Protein AF-A0A835NZF6-F1 (afdb_monomer_lite)

Foldseek 3Di:
DKDKDWDCQAPDPVCRNDTDIDIDDPDDPDPDDDDDDDDFDAAPVRHGQVLLVQFVQSVVLQVDPDPCVVVVHDDDDPADPVLVVQLSVCSRPVDRVCCLVCLLSNLQVCLVRVNVSSNVVSLVSVLVVDDPVCLVVQLVSCVVSVVVVSNVSSVVVCCVVPVPD

InterPro domains:
  IPR000210 BTB/POZ domain [PF00651] (53-129)
  IPR000210 BTB/POZ domain [PS50097] (53-100)
  IPR000210 BTB/POZ domain [SM00225] (38-130)
  IPR011333 SKP1/BTB/POZ domain superfamily [G3DSA:3.30.710.10] (50-127)
  IPR011333 SKP1/BTB/POZ domain superfamily [SSF54695] (52-128)

Organism: NCBI:txid245042

Secondary structure (DSSP, 8-state):
-EEEEEEBTBSSTTTTTS-EEEEEE----SS----------B-TTSPBPTHHHH-HHHHHHHHS-SHHHHHT-----SS-HHHHHHHHHHHHHS--TTGGGSHHHHHHHHHHTT-HHHHHHHHHHHHHT--TTTHHHHHHHHHHTT-HHHHHHHHHHHHHH-TT-

Sequence (165 aa):
MSCLRVNPKGLDDESKDYLSLYLLLVSCPKSEVRAKFKFSLLNAKREETKAMARSPVFNAMFEHEMEESKKNRVEINDVDPEVFKEMMRFIYTGKAPNLEKMADNLLAAADKYALERLKVMCEEALCSNLSVENVADILILADLHSAEQLKAQAIDFINRQFPYV

pLDDT: mean 75.81, std 18.11, range [46.19, 98.06]

Radius of gyration: 21.24 Å; chains: 1; bounding box: 58×30×63 Å

Structure (mmCIF, N/CA/C/O backbone):
data_AF-A0A835NZF6-F1
#
_entry.id   AF-A0A835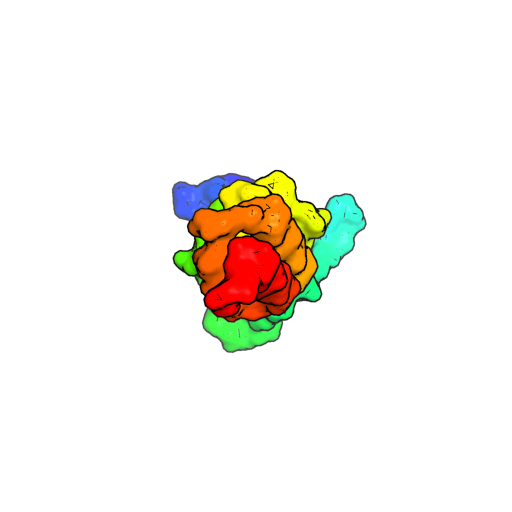NZF6-F1
#
loop_
_atom_site.group_PDB
_atom_site.id
_atom_site.type_symbol
_atom_site.label_atom_id
_atom_site.label_alt_id
_atom_site.label_comp_id
_atom_site.label_asym_id
_atom_site.label_entity_id
_atom_site.label_seq_id
_atom_site.pdbx_PDB_ins_code
_atom_site.Cartn_x
_atom_site.Cartn_y
_atom_site.Cartn_z
_atom_site.occupancy
_atom_site.B_iso_or_equiv
_atom_site.auth_seq_id
_atom_site.auth_comp_id
_atom_site.auth_asym_id
_atom_site.auth_atom_id
_atom_site.pdbx_PDB_model_num
ATOM 1 N N . MET A 1 1 ? 29.877 0.533 -30.895 1.00 46.19 1 MET A N 1
ATOM 2 C CA . MET A 1 1 ? 29.926 0.427 -29.416 1.00 46.19 1 MET A CA 1
ATOM 3 C C . MET A 1 1 ? 28.648 1.032 -28.859 1.00 46.19 1 MET A C 1
ATOM 5 O O . MET A 1 1 ? 28.302 2.132 -29.270 1.00 46.19 1 MET A O 1
ATOM 9 N N . SER A 1 2 ? 27.926 0.320 -27.996 1.00 48.50 2 SER A N 1
ATOM 10 C CA . SER A 1 2 ? 26.755 0.839 -27.274 1.00 48.50 2 SER A CA 1
ATOM 11 C C . SER A 1 2 ? 27.166 1.228 -25.855 1.00 48.50 2 SER A C 1
ATOM 13 O O . SER A 1 2 ? 27.881 0.472 -25.201 1.00 48.50 2 SER A O 1
ATOM 15 N N . CYS A 1 3 ? 26.743 2.404 -25.392 1.00 47.22 3 CYS A N 1
ATOM 16 C CA . CYS A 1 3 ? 27.043 2.911 -24.052 1.00 47.22 3 CYS A CA 1
ATOM 17 C C . CYS A 1 3 ? 25.743 2.970 -23.241 1.00 47.22 3 CYS A C 1
ATOM 19 O O . CYS A 1 3 ? 24.767 3.565 -23.700 1.00 47.22 3 CYS A O 1
ATOM 21 N N . LEU A 1 4 ? 25.734 2.348 -22.057 1.00 47.12 4 LEU A N 1
ATOM 22 C CA . LEU A 1 4 ? 24.673 2.521 -21.065 1.00 47.12 4 LEU A CA 1
ATOM 23 C C . LEU A 1 4 ? 25.051 3.706 -20.173 1.00 47.12 4 LEU A C 1
ATOM 25 O O . LEU A 1 4 ? 26.104 3.686 -19.535 1.00 47.12 4 LEU A O 1
ATOM 29 N N . ARG A 1 5 ? 24.202 4.733 -20.135 1.00 55.16 5 ARG A N 1
ATOM 30 C CA . ARG A 1 5 ? 24.359 5.890 -19.247 1.00 55.16 5 ARG A CA 1
ATOM 31 C C . ARG A 1 5 ? 23.323 5.830 -18.134 1.00 55.16 5 ARG A C 1
ATOM 33 O O . ARG A 1 5 ? 22.145 5.597 -18.397 1.00 55.16 5 ARG A O 1
ATOM 40 N N . VAL A 1 6 ? 23.782 6.064 -16.908 1.00 59.72 6 VAL A N 1
ATOM 41 C CA . VAL A 1 6 ? 22.943 6.185 -15.714 1.00 59.72 6 VAL A CA 1
ATOM 42 C C . VAL A 1 6 ? 22.955 7.644 -15.286 1.00 59.72 6 VAL A C 1
ATOM 44 O O . VAL A 1 6 ? 24.028 8.191 -15.040 1.00 59.72 6 VAL A O 1
ATOM 47 N N . ASN A 1 7 ? 21.777 8.253 -15.182 1.00 64.12 7 ASN A N 1
ATOM 48 C CA . ASN A 1 7 ? 21.604 9.633 -14.745 1.00 64.12 7 ASN A CA 1
ATOM 49 C C . ASN A 1 7 ? 20.763 9.655 -13.458 1.00 64.12 7 ASN A C 1
ATOM 51 O O . ASN A 1 7 ? 19.539 9.531 -13.522 1.00 64.12 7 ASN A O 1
ATOM 55 N N . PRO A 1 8 ? 21.401 9.792 -12.280 1.00 57.66 8 PRO A N 1
ATOM 56 C CA . PRO A 1 8 ? 20.719 9.740 -10.983 1.00 57.66 8 PRO A CA 1
ATOM 57 C C . PRO A 1 8 ? 19.800 10.927 -10.663 1.00 57.66 8 PRO A C 1
ATOM 59 O O . PRO A 1 8 ? 19.186 10.929 -9.603 1.00 57.66 8 PRO A O 1
ATOM 62 N N . LYS A 1 9 ? 19.760 11.949 -11.523 1.00 72.00 9 LYS A N 1
ATOM 63 C CA . LYS A 1 9 ? 19.011 13.201 -11.331 1.00 72.00 9 LYS A CA 1
ATOM 64 C C . LYS A 1 9 ? 18.239 13.586 -12.595 1.00 72.00 9 LYS A C 1
ATOM 66 O O . LYS A 1 9 ? 18.211 14.757 -12.956 1.00 72.00 9 LYS A O 1
ATOM 71 N N . GLY A 1 10 ? 17.751 12.600 -13.340 1.00 60.53 10 GLY A N 1
ATOM 72 C CA . GLY A 1 10 ? 17.214 12.849 -14.672 1.00 60.53 10 GLY A CA 1
ATOM 73 C C . GLY A 1 10 ? 18.251 13.316 -15.683 1.00 60.53 10 GLY A C 1
ATOM 74 O O . GLY A 1 10 ? 19.435 13.480 -15.379 1.00 60.53 10 GLY A O 1
ATOM 75 N N . LEU A 1 11 ? 17.801 13.489 -16.918 1.00 70.06 11 LEU A N 1
ATOM 76 C CA . LEU A 1 11 ? 18.581 14.089 -18.002 1.00 70.06 11 LEU A CA 1
ATOM 77 C C . LEU A 1 11 ? 18.131 15.525 -18.306 1.00 70.06 11 LEU A C 1
ATOM 79 O O . LEU A 1 11 ? 18.927 16.325 -18.791 1.00 70.06 11 LEU A O 1
ATOM 83 N N . ASP A 1 12 ? 16.871 15.827 -18.022 1.00 73.56 12 ASP A N 1
ATOM 84 C CA . ASP A 1 12 ? 16.176 17.059 -18.372 1.00 73.56 12 ASP A CA 1
ATOM 85 C C . ASP A 1 12 ? 15.220 17.472 -17.246 1.00 73.56 12 ASP A C 1
ATOM 87 O O . ASP A 1 12 ? 15.059 16.767 -16.246 1.00 73.56 12 ASP A O 1
ATOM 91 N N . ASP A 1 13 ? 14.595 18.635 -17.405 1.00 71.38 13 ASP A N 1
ATOM 92 C CA . ASP A 1 13 ? 13.703 19.202 -16.395 1.00 71.38 13 ASP A CA 1
ATOM 93 C C . ASP A 1 13 ? 12.455 18.342 -16.137 1.00 71.38 13 ASP A C 1
ATOM 95 O O . ASP A 1 13 ? 11.891 18.412 -15.043 1.00 71.38 13 ASP A O 1
ATOM 99 N N . GLU A 1 14 ? 12.051 17.510 -17.104 1.00 61.00 14 GLU A N 1
ATOM 100 C CA . GLU A 1 14 ? 10.926 16.574 -16.977 1.00 61.00 14 GLU A CA 1
ATOM 101 C C . GLU A 1 14 ? 11.308 15.325 -16.171 1.00 61.00 14 GLU A C 1
ATOM 103 O O . GLU A 1 14 ? 10.504 14.799 -15.402 1.00 61.00 14 GLU A O 1
ATOM 108 N N . SER A 1 15 ? 12.554 14.863 -16.305 1.00 55.22 15 SER A N 1
ATOM 109 C CA . SER A 1 15 ? 13.062 13.654 -15.654 1.00 55.22 15 SER A CA 1
ATOM 110 C C . SER A 1 15 ? 13.899 13.923 -14.401 1.00 55.22 15 SER A C 1
ATOM 112 O O . SER A 1 15 ? 14.383 12.968 -13.792 1.00 55.22 15 SER A O 1
ATOM 114 N 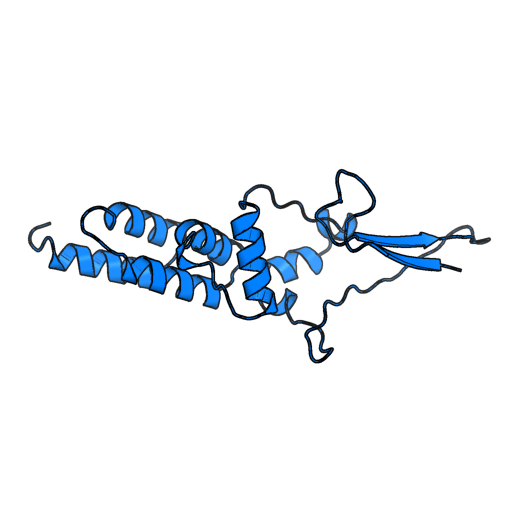N . LYS A 1 16 ? 14.070 15.187 -13.990 1.00 71.38 16 LYS A N 1
ATOM 115 C CA . LYS A 1 16 ? 15.001 15.624 -12.927 1.00 71.38 16 LYS A CA 1
ATOM 116 C C . LYS A 1 16 ? 14.854 14.900 -11.583 1.00 71.38 16 LYS A C 1
ATOM 118 O O . LYS A 1 16 ? 15.833 14.735 -10.855 1.00 71.38 16 LYS A O 1
ATOM 123 N N . ASP A 1 17 ? 13.646 14.429 -11.287 1.00 59.31 17 ASP A N 1
ATOM 124 C CA . ASP A 1 17 ? 13.303 13.723 -10.049 1.00 59.31 17 ASP A CA 1
ATOM 125 C C . ASP A 1 17 ? 13.350 12.187 -10.194 1.00 59.31 17 ASP A C 1
ATOM 127 O O . ASP A 1 17 ? 13.067 11.451 -9.247 1.00 59.31 17 ASP A O 1
ATOM 131 N N . TYR A 1 18 ? 13.752 11.681 -11.365 1.00 52.56 18 TYR A N 1
ATOM 132 C CA . TYR A 1 18 ? 13.778 10.262 -11.709 1.00 52.56 18 TYR A CA 1
ATOM 133 C C . TYR A 1 18 ? 15.207 9.747 -11.931 1.00 52.56 18 TYR A C 1
ATOM 135 O O . TYR A 1 18 ? 16.083 10.422 -12.480 1.00 52.56 18 TYR A O 1
ATOM 143 N N . LEU A 1 19 ? 15.440 8.478 -11.587 1.00 57.00 19 LEU A N 1
ATOM 144 C CA . LEU A 1 19 ? 16.612 7.744 -12.064 1.00 57.00 19 LEU A CA 1
ATOM 145 C C . LEU A 1 19 ? 16.395 7.393 -13.539 1.00 57.00 19 LEU A C 1
ATOM 147 O O . LEU A 1 19 ? 15.538 6.573 -13.857 1.00 57.00 19 LEU A O 1
ATOM 151 N N . SER A 1 20 ? 17.192 7.976 -14.432 1.00 63.88 20 SER A N 1
ATOM 152 C CA . SER A 1 20 ? 17.061 7.734 -15.871 1.00 63.88 20 SER A CA 1
ATOM 153 C C . SER A 1 20 ? 18.175 6.829 -16.405 1.00 63.88 20 SER A C 1
ATOM 155 O O . SER A 1 20 ? 19.356 7.030 -16.104 1.00 63.88 20 SER A O 1
ATOM 157 N N . LEU A 1 21 ? 17.806 5.834 -17.218 1.00 61.50 21 LEU A N 1
ATOM 158 C CA . LEU A 1 21 ? 18.712 4.877 -17.859 1.00 61.50 21 LEU A CA 1
ATOM 159 C C . LEU A 1 21 ? 18.581 4.993 -19.378 1.00 61.50 21 LEU A C 1
ATOM 161 O O . LEU A 1 21 ? 17.493 4.822 -19.917 1.00 61.50 21 LEU A O 1
ATOM 165 N N . TYR A 1 22 ? 19.693 5.236 -20.071 1.00 59.44 22 TYR A N 1
ATOM 166 C CA . TYR A 1 22 ? 19.701 5.398 -21.525 1.00 59.44 22 TYR A CA 1
ATOM 167 C C . TYR A 1 22 ? 20.694 4.448 -22.179 1.00 59.44 22 TYR A C 1
ATOM 169 O O . TYR A 1 22 ? 21.865 4.396 -21.795 1.00 59.44 22 TYR A O 1
ATOM 177 N N . LEU A 1 23 ? 20.241 3.739 -23.213 1.00 58.34 23 LEU A N 1
ATOM 178 C CA . LEU A 1 23 ? 21.101 2.964 -24.098 1.00 58.34 23 LEU A CA 1
ATOM 179 C C . LEU A 1 23 ? 21.308 3.749 -25.394 1.00 58.34 23 LEU A C 1
ATOM 181 O O . LEU A 1 23 ? 20.388 3.883 -26.195 1.00 58.34 23 LEU A O 1
ATOM 185 N N . LEU A 1 24 ? 22.522 4.259 -25.606 1.00 59.12 24 LEU A N 1
ATOM 186 C CA . LEU A 1 24 ? 22.853 5.019 -26.809 1.00 59.12 24 LEU A CA 1
ATOM 187 C C . LEU A 1 24 ? 23.646 4.151 -27.793 1.00 59.12 24 LEU A C 1
ATOM 189 O O . LEU A 1 24 ? 24.705 3.605 -27.454 1.00 59.12 24 LEU A O 1
ATOM 193 N N . LEU A 1 25 ? 23.159 4.054 -29.032 1.00 63.34 25 LEU A N 1
ATOM 194 C CA . LEU A 1 25 ? 23.874 3.416 -30.135 1.00 63.34 25 LEU A CA 1
ATOM 195 C C . LEU A 1 25 ? 24.781 4.449 -30.820 1.00 63.34 25 LEU A C 1
ATOM 197 O O . LEU A 1 25 ? 24.314 5.265 -31.603 1.00 63.34 25 LEU A O 1
ATOM 201 N N . VAL A 1 26 ? 26.083 4.419 -30.521 1.00 64.06 26 VAL A N 1
ATOM 202 C CA . VAL A 1 26 ? 27.033 5.452 -30.989 1.00 64.06 26 VAL A CA 1
ATOM 203 C C . VAL A 1 26 ? 27.390 5.297 -32.473 1.00 64.06 26 VAL A C 1
ATOM 205 O O . VAL A 1 26 ? 27.666 6.274 -33.157 1.00 64.06 26 VAL A O 1
ATOM 208 N N . SER A 1 27 ? 27.412 4.065 -32.982 1.00 63.22 27 SER A N 1
ATOM 209 C CA . SER A 1 27 ? 27.648 3.764 -34.399 1.00 63.22 27 SER A CA 1
ATOM 210 C C . SER A 1 27 ? 27.289 2.305 -34.676 1.00 63.22 27 SER A C 1
ATOM 212 O O . SER A 1 27 ? 27.657 1.419 -33.888 1.00 63.22 27 SER A O 1
ATOM 214 N N . CYS A 1 28 ? 26.587 2.049 -35.783 1.00 63.56 28 CYS A N 1
ATOM 215 C CA . CYS A 1 28 ? 26.384 0.706 -36.310 1.00 63.56 28 CYS A CA 1
ATOM 216 C C . CYS A 1 28 ? 26.339 0.716 -37.847 1.00 63.56 28 CYS A C 1
ATOM 218 O O . CYS A 1 28 ? 25.491 1.398 -38.411 1.00 63.56 28 CYS A O 1
ATOM 220 N N . PRO A 1 29 ? 27.204 -0.050 -38.535 1.00 69.19 29 PRO A N 1
ATOM 221 C CA . PRO A 1 29 ? 27.192 -0.149 -39.996 1.00 69.19 29 PRO A CA 1
ATOM 222 C C . PRO A 1 29 ? 26.131 -1.126 -40.539 1.00 69.19 29 PRO A C 1
ATOM 224 O O . PRO A 1 29 ? 26.071 -1.350 -41.744 1.00 69.19 29 PRO A O 1
ATOM 227 N N . LYS A 1 30 ? 25.331 -1.762 -39.672 1.00 74.19 30 LYS A N 1
ATOM 228 C CA . LYS A 1 30 ? 24.302 -2.738 -40.066 1.00 74.19 30 LYS A CA 1
ATOM 229 C C . LYS A 1 30 ? 22.954 -2.050 -40.279 1.00 74.19 30 LYS A C 1
ATOM 231 O O . LYS A 1 30 ? 22.622 -1.121 -39.550 1.00 74.19 30 LYS A O 1
ATOM 236 N N . SER A 1 31 ? 22.168 -2.560 -41.229 1.00 69.75 31 SER A N 1
ATOM 237 C CA . SER A 1 31 ? 20.822 -2.062 -41.554 1.00 69.75 31 SER A CA 1
ATOM 238 C C . SER A 1 31 ? 19.795 -2.290 -40.443 1.00 69.75 31 SER A C 1
ATOM 240 O O . SER A 1 31 ? 18.804 -1.573 -40.375 1.00 69.75 31 SER A O 1
ATOM 242 N N . GLU A 1 32 ? 20.024 -3.272 -39.568 1.00 57.56 32 GLU A N 1
ATOM 243 C CA . GLU A 1 32 ? 19.132 -3.596 -38.457 1.00 57.56 32 GLU A CA 1
ATOM 244 C C . GLU A 1 32 ? 19.946 -3.971 -37.210 1.00 57.56 32 GLU A C 1
ATOM 246 O O . GLU A 1 32 ? 20.907 -4.747 -37.276 1.00 57.56 32 GLU A O 1
ATOM 251 N N . VAL A 1 33 ? 19.552 -3.419 -36.058 1.00 62.75 33 VAL A N 1
ATOM 252 C CA . VAL A 1 33 ? 20.168 -3.684 -34.753 1.00 62.75 33 VAL A CA 1
ATOM 253 C C . VAL A 1 33 ? 19.077 -4.064 -33.765 1.00 62.75 33 VAL A C 1
ATOM 255 O O . VAL A 1 33 ? 18.241 -3.241 -33.408 1.00 62.75 33 VAL A O 1
ATOM 258 N N . ARG A 1 34 ? 19.112 -5.310 -33.285 1.00 60.47 34 ARG A N 1
ATOM 259 C CA . ARG A 1 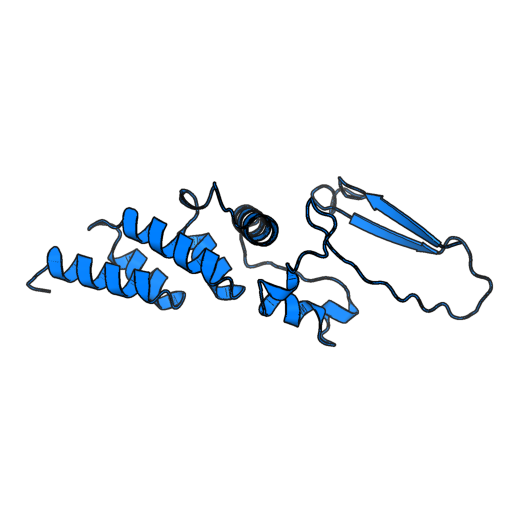34 ? 18.249 -5.775 -32.195 1.00 60.47 34 ARG A CA 1
ATOM 260 C C . ARG A 1 34 ? 19.004 -5.693 -30.878 1.00 60.47 34 ARG A C 1
ATOM 262 O O . ARG A 1 34 ? 20.072 -6.286 -30.736 1.00 60.47 34 ARG A O 1
ATOM 269 N N . ALA A 1 35 ? 18.440 -4.969 -29.920 1.00 51.88 35 ALA A N 1
ATOM 270 C CA . ALA A 1 35 ? 18.926 -4.926 -28.551 1.00 51.88 35 ALA A CA 1
ATOM 271 C C . ALA A 1 35 ? 17.998 -5.760 -27.664 1.00 51.88 35 ALA A C 1
ATOM 273 O O . ALA A 1 35 ? 16.782 -5.597 -27.710 1.00 51.88 35 ALA A O 1
ATOM 274 N N . LYS A 1 36 ? 18.578 -6.646 -26.852 1.00 46.81 36 LYS A N 1
ATOM 275 C CA . LYS A 1 36 ? 17.874 -7.339 -25.772 1.00 46.81 36 LYS A CA 1
ATOM 276 C C . LYS A 1 36 ? 18.469 -6.854 -24.458 1.00 46.81 36 LYS A C 1
ATOM 278 O O . LYS A 1 36 ? 19.668 -7.011 -24.241 1.00 46.81 36 LYS A O 1
ATOM 283 N N . PHE A 1 37 ? 17.650 -6.253 -23.608 1.00 52.16 37 PHE A N 1
ATOM 284 C CA . PHE A 1 37 ? 18.047 -5.765 -22.291 1.00 52.16 37 PHE A CA 1
ATOM 285 C C . PHE A 1 37 ? 17.192 -6.429 -21.213 1.00 52.16 37 PHE A C 1
ATOM 287 O O . PHE A 1 37 ? 16.046 -6.800 -21.454 1.00 52.16 37 PHE A O 1
ATOM 294 N N . LYS A 1 38 ? 17.780 -6.605 -20.029 1.00 48.56 38 LYS A N 1
ATOM 295 C CA . LYS A 1 38 ? 17.088 -7.023 -18.809 1.00 48.56 38 LYS A CA 1
ATOM 296 C C . LYS A 1 38 ? 17.406 -5.977 -17.750 1.00 48.56 38 LYS A C 1
ATOM 298 O O . LYS A 1 38 ? 18.579 -5.761 -17.448 1.00 48.56 38 LYS A O 1
ATOM 303 N N . PHE A 1 39 ? 16.381 -5.321 -17.224 1.00 55.06 39 PHE A N 1
ATOM 304 C CA . PHE A 1 39 ? 16.528 -4.455 -16.064 1.00 55.06 39 PHE A CA 1
ATOM 305 C C . PHE A 1 39 ? 16.305 -5.295 -14.813 1.00 55.06 39 PHE A C 1
ATOM 307 O O . PHE A 1 39 ? 15.257 -5.914 -14.651 1.00 55.06 39 PHE A O 1
ATOM 314 N N . SER A 1 40 ? 17.309 -5.318 -13.945 1.00 50.00 40 SER A N 1
ATOM 315 C CA . SER A 1 40 ? 17.229 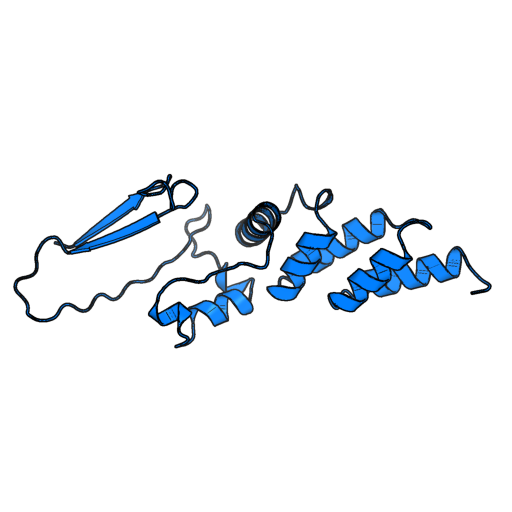-5.974 -12.648 1.00 50.00 40 SER A CA 1
ATOM 316 C C . SER A 1 40 ? 17.581 -4.953 -11.582 1.00 50.00 40 SER A C 1
ATOM 318 O O . SER A 1 40 ? 18.667 -4.373 -11.591 1.00 50.00 40 SER A O 1
ATOM 320 N N . LEU A 1 41 ? 16.655 -4.724 -10.663 1.00 53.53 41 LEU A N 1
ATOM 321 C CA . LEU A 1 41 ? 16.918 -3.960 -9.453 1.00 53.53 41 LEU A CA 1
ATOM 322 C C . LEU A 1 41 ? 17.557 -4.918 -8.443 1.00 53.53 41 LEU A C 1
ATOM 324 O O . LEU A 1 41 ? 17.162 -6.078 -8.380 1.00 53.53 41 LEU A O 1
ATOM 328 N N . LEU A 1 42 ? 18.579 -4.483 -7.706 1.00 52.34 42 LEU A N 1
ATOM 329 C CA . LEU A 1 42 ? 19.305 -5.329 -6.752 1.00 52.34 42 LEU A CA 1
ATOM 330 C C . LEU A 1 42 ? 19.142 -4.796 -5.326 1.00 52.34 42 LEU A C 1
ATOM 332 O O . LEU A 1 42 ? 19.063 -3.586 -5.113 1.00 52.34 42 LEU A O 1
ATOM 336 N N . ASN A 1 43 ? 19.127 -5.687 -4.334 1.00 48.56 43 ASN A N 1
ATOM 337 C CA . ASN A 1 43 ? 19.157 -5.293 -2.926 1.00 48.56 43 ASN A CA 1
ATOM 338 C C . ASN A 1 43 ? 20.598 -4.962 -2.477 1.00 48.56 43 ASN A C 1
ATOM 340 O O . ASN A 1 43 ? 21.563 -5.124 -3.225 1.00 48.56 43 ASN A O 1
ATOM 344 N N . ALA A 1 44 ? 20.767 -4.550 -1.215 1.00 56.69 44 ALA A N 1
ATOM 345 C CA . ALA A 1 44 ? 22.087 -4.266 -0.635 1.00 56.69 44 ALA A CA 1
ATOM 346 C C . ALA A 1 44 ? 23.051 -5.475 -0.645 1.00 56.69 44 ALA A C 1
ATOM 348 O O . ALA A 1 44 ? 24.262 -5.298 -0.540 1.00 56.69 44 ALA A O 1
ATOM 349 N N . LYS A 1 45 ? 22.526 -6.697 -0.799 1.00 64.81 45 LYS A N 1
ATOM 350 C CA . LYS A 1 45 ? 23.285 -7.948 -0.927 1.00 64.81 45 LYS A CA 1
ATOM 351 C C . LYS A 1 45 ? 23.559 -8.342 -2.389 1.00 64.81 45 LYS A C 1
ATOM 353 O O . LYS A 1 45 ? 24.107 -9.412 -2.622 1.00 64.81 45 LYS A O 1
ATOM 358 N N . ARG A 1 46 ? 23.236 -7.475 -3.361 1.00 55.09 46 ARG A N 1
ATOM 359 C CA . ARG A 1 46 ? 23.364 -7.695 -4.818 1.00 55.09 46 ARG A CA 1
ATOM 360 C C . ARG A 1 46 ? 22.500 -8.829 -5.380 1.00 55.09 46 ARG A C 1
ATOM 362 O O . ARG A 1 46 ? 22.779 -9.340 -6.459 1.00 55.09 46 ARG A O 1
ATOM 369 N N . GLU A 1 47 ? 21.439 -9.196 -4.680 1.00 58.00 47 GLU A N 1
ATOM 370 C CA . GLU A 1 47 ? 20.451 -10.157 -5.169 1.00 58.00 47 GLU A CA 1
ATOM 371 C C . GLU A 1 47 ? 19.384 -9.400 -5.960 1.00 58.00 47 GLU A C 1
ATOM 373 O O . GLU A 1 47 ? 18.992 -8.308 -5.535 1.00 58.00 47 GLU A O 1
ATOM 378 N N . GLU A 1 48 ? 18.904 -9.958 -7.082 1.00 56.91 48 GLU A N 1
ATOM 379 C CA . GLU A 1 48 ? 17.759 -9.384 -7.802 1.00 56.91 48 GLU A CA 1
ATOM 380 C C . GLU A 1 48 ? 16.611 -9.198 -6.810 1.00 56.91 48 GLU A C 1
ATOM 382 O O . GLU A 1 48 ? 16.135 -10.155 -6.188 1.00 56.91 48 GLU A O 1
ATOM 387 N N . THR A 1 49 ? 16.189 -7.949 -6.600 1.00 49.81 49 THR A N 1
ATOM 388 C CA . THR A 1 49 ? 15.009 -7.695 -5.804 1.00 49.81 49 THR A CA 1
ATOM 389 C C . THR A 1 49 ? 13.858 -8.345 -6.537 1.00 49.81 49 THR A C 1
ATOM 391 O O . THR A 1 49 ? 13.468 -7.961 -7.637 1.00 49.81 49 THR A O 1
ATOM 394 N N . LYS A 1 50 ? 13.237 -9.290 -5.846 1.00 51.41 50 LYS A N 1
ATOM 395 C CA . LYS A 1 50 ? 11.867 -9.746 -6.064 1.00 51.41 50 LYS A CA 1
ATOM 396 C C . LYS A 1 50 ? 10.842 -8.591 -5.948 1.00 51.41 50 LYS A C 1
ATOM 398 O O . LYS A 1 50 ? 9.731 -8.825 -5.503 1.00 51.41 50 LYS A O 1
ATOM 403 N N . ALA A 1 51 ? 11.181 -7.346 -6.296 1.00 46.84 51 ALA A N 1
ATOM 404 C CA . ALA A 1 51 ? 10.247 -6.225 -6.347 1.00 46.84 51 ALA A CA 1
ATOM 405 C C . ALA A 1 51 ? 9.061 -6.567 -7.266 1.00 46.84 51 ALA A C 1
ATOM 407 O O . ALA A 1 51 ? 7.923 -6.338 -6.878 1.00 46.84 51 ALA A O 1
ATOM 408 N N . MET A 1 52 ? 9.323 -7.261 -8.384 1.00 51.75 52 MET A N 1
ATOM 409 C CA . MET A 1 52 ? 8.277 -7.851 -9.228 1.00 51.75 52 MET A CA 1
ATOM 410 C C . MET A 1 52 ? 7.521 -8.997 -8.528 1.00 51.75 52 MET A C 1
ATOM 412 O O . MET A 1 52 ? 6.305 -9.035 -8.567 1.00 51.75 52 MET A O 1
ATOM 416 N N . ALA A 1 53 ? 8.174 -9.877 -7.762 1.00 54.25 53 ALA A N 1
ATOM 417 C CA . ALA A 1 53 ? 7.460 -10.955 -7.056 1.00 54.25 53 ALA A CA 1
ATOM 418 C C . ALA A 1 53 ? 6.689 -10.513 -5.796 1.00 54.25 53 ALA A C 1
ATOM 420 O O . ALA A 1 53 ? 5.971 -11.323 -5.214 1.00 54.25 53 ALA A O 1
ATOM 421 N N . ARG A 1 54 ? 6.885 -9.280 -5.316 1.00 59.38 54 ARG A N 1
ATOM 422 C CA . ARG A 1 54 ? 6.179 -8.736 -4.144 1.00 59.38 54 ARG A CA 1
ATOM 423 C C . ARG A 1 54 ? 4.859 -8.064 -4.509 1.00 59.38 54 ARG A C 1
ATOM 425 O O . ARG A 1 54 ? 4.025 -7.933 -3.625 1.00 59.38 54 ARG A O 1
ATOM 432 N N . SER A 1 55 ? 4.679 -7.671 -5.770 1.00 67.00 55 SER A N 1
ATOM 433 C CA . SER A 1 55 ? 3.418 -7.158 -6.303 1.00 67.00 55 SER A CA 1
ATOM 434 C C . SER A 1 55 ? 3.082 -7.900 -7.597 1.00 67.00 55 SER A C 1
ATOM 436 O O . SER A 1 55 ? 3.714 -7.649 -8.627 1.00 67.00 55 SER A O 1
ATOM 438 N N . PRO A 1 56 ? 2.077 -8.791 -7.573 1.00 71.81 56 PRO A N 1
ATOM 439 C CA . PRO A 1 56 ? 1.575 -9.457 -8.772 1.00 71.81 56 PRO A CA 1
ATOM 440 C C . PRO A 1 56 ? 1.203 -8.477 -9.892 1.00 71.81 56 PRO A C 1
ATOM 442 O O . PRO A 1 56 ? 1.413 -8.778 -11.063 1.00 71.81 56 PRO A O 1
ATOM 445 N N . VAL A 1 57 ? 0.711 -7.286 -9.532 1.00 73.12 57 VAL A N 1
ATOM 446 C CA . VAL A 1 57 ? 0.331 -6.226 -10.474 1.00 73.12 57 VAL A CA 1
ATOM 447 C C . VAL A 1 57 ? 1.552 -5.657 -11.188 1.00 73.12 57 VAL A C 1
ATOM 449 O O . VAL A 1 57 ? 1.565 -5.610 -12.416 1.00 73.12 57 VAL A O 1
ATOM 452 N N . PHE A 1 58 ? 2.615 -5.304 -10.455 1.00 67.69 58 PHE A N 1
ATOM 453 C CA . PHE A 1 58 ? 3.861 -4.878 -11.096 1.00 67.69 58 PHE A CA 1
ATOM 454 C C . PHE A 1 58 ? 4.472 -5.992 -11.944 1.00 67.69 58 PHE A C 1
ATOM 456 O O . PHE A 1 58 ? 4.960 -5.715 -13.034 1.00 67.69 58 PHE A O 1
ATOM 463 N N . ASN A 1 59 ? 4.419 -7.247 -11.493 1.00 67.38 59 ASN A N 1
ATOM 464 C CA . ASN A 1 59 ? 4.893 -8.368 -12.302 1.00 67.38 59 ASN A CA 1
ATOM 465 C C . ASN A 1 59 ? 4.139 -8.452 -13.640 1.00 67.38 59 ASN A C 1
ATOM 467 O O . ASN A 1 59 ? 4.757 -8.485 -14.700 1.00 67.38 59 ASN A O 1
ATOM 471 N N . ALA A 1 60 ? 2.805 -8.400 -13.595 1.00 67.19 60 ALA A N 1
ATOM 472 C CA . ALA A 1 60 ? 1.955 -8.469 -14.779 1.00 67.19 60 ALA A CA 1
ATOM 473 C C . ALA A 1 60 ? 2.149 -7.275 -15.731 1.00 67.19 60 ALA A C 1
ATOM 475 O O . ALA A 1 60 ? 2.159 -7.475 -16.946 1.00 67.19 60 ALA A O 1
ATOM 476 N N . MET A 1 61 ? 2.361 -6.063 -15.198 1.00 64.06 61 MET A N 1
ATOM 477 C CA . MET A 1 61 ? 2.652 -4.860 -15.995 1.00 64.06 61 MET A CA 1
ATOM 478 C C . MET A 1 61 ? 3.917 -5.009 -16.855 1.00 64.06 61 MET A C 1
ATOM 480 O O . MET A 1 61 ? 4.004 -4.402 -17.921 1.00 64.06 61 MET A O 1
ATOM 484 N N . PHE A 1 62 ? 4.891 -5.813 -16.414 1.00 57.41 62 PHE A N 1
ATOM 485 C CA . PHE A 1 62 ? 6.179 -5.969 -17.097 1.00 57.41 62 PHE A CA 1
ATOM 486 C C . PHE A 1 62 ? 6.376 -7.327 -17.799 1.00 57.41 62 PHE A C 1
ATOM 488 O O . PHE A 1 62 ? 7.243 -7.417 -18.668 1.00 57.41 62 PHE A O 1
ATOM 495 N N . GLU A 1 63 ? 5.600 -8.372 -17.477 1.00 56.28 63 GLU A N 1
ATOM 496 C CA . GLU A 1 63 ? 5.739 -9.715 -18.079 1.00 56.28 63 GLU A CA 1
ATOM 497 C C . GLU A 1 63 ? 4.898 -9.958 -19.348 1.00 56.28 63 GLU A C 1
ATOM 499 O O . GLU A 1 63 ? 5.195 -10.895 -20.090 1.00 56.28 63 GLU A O 1
ATOM 504 N N . HIS A 1 64 ? 3.888 -9.134 -19.654 1.00 52.66 64 HIS A N 1
ATOM 505 C CA . HIS A 1 64 ? 2.976 -9.375 -20.785 1.00 52.66 64 HIS A CA 1
ATOM 506 C C . HIS A 1 64 ? 3.090 -8.344 -21.916 1.00 52.66 64 HIS A C 1
ATOM 508 O O . HIS A 1 64 ? 3.425 -7.190 -21.679 1.00 52.66 64 HI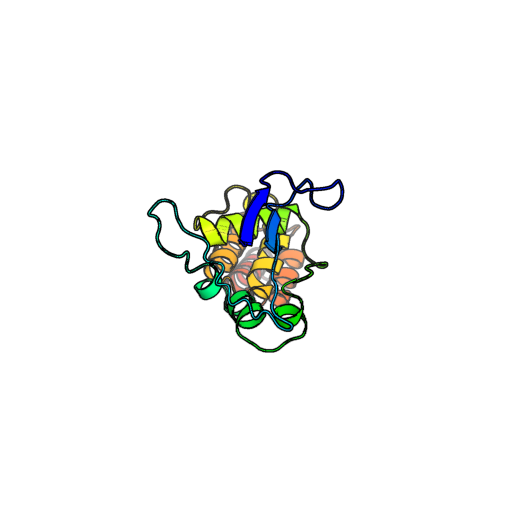S A O 1
ATOM 514 N N . GLU A 1 65 ? 2.771 -8.741 -23.157 1.00 48.72 65 GLU A N 1
ATOM 515 C CA . GLU A 1 65 ? 2.802 -7.931 -24.397 1.00 48.72 65 GLU A CA 1
ATOM 516 C C . GLU A 1 65 ? 1.750 -6.790 -24.456 1.00 48.72 65 GLU A C 1
ATOM 518 O O . GLU A 1 65 ? 1.142 -6.538 -25.501 1.00 48.72 65 GLU A O 1
ATOM 523 N N . MET A 1 66 ? 1.513 -6.093 -23.345 1.00 53.94 66 MET A N 1
ATOM 524 C CA . MET A 1 66 ? 0.678 -4.892 -23.282 1.00 53.94 66 MET A CA 1
ATOM 525 C C . MET A 1 66 ? 1.412 -3.668 -23.864 1.00 53.94 66 MET A C 1
ATOM 527 O O . MET A 1 66 ? 2.626 -3.688 -24.081 1.00 53.94 66 MET A O 1
ATOM 531 N N . GLU A 1 67 ? 0.684 -2.593 -24.175 1.00 51.62 67 GLU A N 1
ATOM 532 C CA . GLU A 1 67 ? 1.269 -1.360 -24.732 1.00 51.62 67 GLU A CA 1
ATOM 533 C C . GLU A 1 67 ? 2.391 -0.801 -23.838 1.00 51.62 67 GLU A C 1
ATOM 535 O O . GLU A 1 67 ? 3.400 -0.325 -24.362 1.00 51.62 67 GLU A O 1
ATOM 540 N N . GLU A 1 68 ? 2.273 -0.915 -22.509 1.00 48.66 68 GLU A N 1
ATOM 541 C CA . GLU A 1 68 ? 3.289 -0.462 -21.553 1.00 48.66 68 GLU A CA 1
ATOM 542 C C . GLU A 1 68 ? 4.612 -1.228 -21.672 1.00 48.66 68 GLU A C 1
ATOM 544 O O . GLU A 1 68 ? 5.681 -0.617 -21.588 1.00 48.66 68 GLU A O 1
ATOM 549 N N . SER A 1 69 ? 4.575 -2.542 -21.922 1.00 52.91 69 SER A N 1
ATOM 550 C CA . SER A 1 69 ? 5.791 -3.352 -22.078 1.00 52.91 69 SER A CA 1
ATOM 551 C C . SER A 1 69 ? 6.473 -3.093 -23.421 1.00 52.91 69 SER A C 1
ATOM 553 O O . SER A 1 69 ? 7.702 -3.056 -23.503 1.00 52.91 69 SER A O 1
ATOM 555 N N . LYS A 1 70 ? 5.690 -2.798 -24.468 1.00 49.09 70 LYS A N 1
ATOM 556 C CA . LYS A 1 70 ? 6.206 -2.368 -25.779 1.00 49.09 70 LYS A CA 1
ATOM 557 C C . LYS A 1 70 ? 6.820 -0.968 -25.717 1.00 49.09 70 LYS A C 1
ATOM 559 O O . LYS A 1 70 ? 7.848 -0.723 -26.349 1.00 49.09 70 LYS A O 1
ATOM 564 N N . LYS A 1 71 ? 6.221 -0.061 -24.938 1.00 51.25 71 LYS A N 1
ATOM 565 C CA . LYS A 1 71 ? 6.708 1.314 -24.727 1.00 51.25 71 LYS A CA 1
ATOM 566 C C . LYS A 1 71 ? 7.771 1.428 -23.628 1.00 51.25 71 LYS A C 1
ATOM 568 O O . LYS A 1 71 ? 8.389 2.482 -23.518 1.00 51.25 71 LYS A O 1
ATOM 573 N N . ASN A 1 72 ? 8.011 0.368 -22.848 1.00 51.25 72 ASN A N 1
ATOM 574 C CA . ASN A 1 72 ? 8.859 0.371 -21.646 1.00 51.25 72 ASN A CA 1
ATOM 575 C C . ASN A 1 72 ? 8.539 1.533 -20.684 1.00 51.25 72 ASN A C 1
ATOM 577 O O . ASN A 1 72 ? 9.440 2.127 -20.089 1.00 51.25 72 ASN A O 1
ATOM 581 N N . ARG A 1 73 ? 7.257 1.889 -20.552 1.00 51.91 73 ARG A N 1
ATOM 582 C CA . ARG A 1 73 ? 6.793 3.015 -19.733 1.00 51.91 73 ARG A CA 1
ATOM 583 C C . ARG A 1 73 ? 5.433 2.679 -19.136 1.00 51.91 73 ARG A C 1
ATOM 585 O O . ARG A 1 73 ? 4.519 2.331 -19.875 1.00 51.91 73 ARG A O 1
ATOM 592 N N . VAL A 1 74 ? 5.318 2.824 -17.819 1.00 59.91 74 VAL A N 1
ATOM 593 C CA . VAL A 1 74 ? 4.061 2.710 -17.071 1.00 59.91 74 VAL A CA 1
ATOM 594 C C . VAL A 1 74 ? 3.742 4.093 -16.517 1.00 59.91 74 VAL A C 1
ATOM 596 O O . VAL A 1 74 ? 4.567 4.677 -15.814 1.00 59.91 74 VAL A O 1
ATOM 599 N N . GLU A 1 75 ? 2.576 4.631 -16.863 1.00 62.41 75 GLU A N 1
ATOM 600 C CA . GLU A 1 75 ? 2.059 5.863 -16.266 1.00 62.41 75 GLU A CA 1
ATOM 601 C C . GLU A 1 75 ? 1.178 5.515 -15.065 1.00 62.41 75 GLU A C 1
ATOM 603 O O . GLU A 1 75 ? 0.282 4.679 -15.164 1.00 62.41 75 GLU A O 1
ATOM 608 N N . ILE A 1 76 ? 1.431 6.161 -13.929 1.00 67.31 76 ILE A N 1
ATOM 609 C CA . ILE A 1 76 ? 0.637 6.014 -12.709 1.00 67.31 76 ILE A CA 1
ATOM 610 C C . ILE A 1 76 ? 0.126 7.406 -12.364 1.00 67.31 76 ILE A C 1
ATOM 612 O O . ILE A 1 76 ? 0.885 8.243 -11.887 1.00 67.31 76 ILE A O 1
ATOM 616 N N . ASN A 1 77 ? -1.148 7.652 -12.660 1.00 73.19 77 ASN A N 1
ATOM 617 C CA . ASN A 1 77 ? -1.769 8.976 -12.535 1.00 73.19 77 ASN A CA 1
ATOM 618 C C . ASN A 1 77 ? -2.714 9.079 -11.330 1.00 73.19 77 ASN A C 1
ATOM 620 O O . ASN A 1 77 ? -3.200 10.158 -11.015 1.00 73.19 77 ASN A O 1
ATOM 624 N N . ASP A 1 78 ? -3.002 7.956 -10.680 1.00 75.50 78 ASP A N 1
ATOM 625 C CA . ASP A 1 78 ? -4.042 7.820 -9.662 1.00 75.50 78 ASP A CA 1
ATOM 626 C C . ASP A 1 78 ? -3.490 7.488 -8.271 1.00 75.50 78 ASP A C 1
ATOM 628 O O . ASP A 1 78 ? -4.225 7.062 -7.386 1.00 75.50 78 ASP A O 1
ATOM 632 N N . VAL A 1 79 ? -2.187 7.688 -8.076 1.00 77.25 79 VAL A N 1
ATOM 633 C CA . VAL A 1 79 ? -1.534 7.582 -6.772 1.00 77.25 79 VAL A CA 1
ATOM 634 C C . VAL A 1 79 ? -0.764 8.866 -6.527 1.00 77.25 79 VAL A C 1
ATOM 636 O O . VAL A 1 79 ? 0.034 9.281 -7.370 1.00 77.25 79 VAL A O 1
ATOM 639 N N . ASP A 1 80 ? -0.988 9.476 -5.366 1.00 81.75 80 ASP A N 1
ATOM 640 C CA . ASP A 1 80 ? -0.219 10.639 -4.937 1.00 81.75 80 ASP A CA 1
ATOM 641 C C . ASP A 1 80 ? 1.296 10.318 -4.913 1.00 81.75 80 ASP A C 1
ATOM 643 O O . ASP A 1 80 ? 1.686 9.229 -4.468 1.00 81.75 80 ASP A O 1
ATOM 647 N N . PRO A 1 81 ? 2.179 11.225 -5.375 1.00 77.25 81 PRO A N 1
ATOM 648 C CA . PRO A 1 81 ? 3.615 10.966 -5.438 1.00 77.25 81 PRO A CA 1
ATOM 649 C C . PRO A 1 81 ? 4.260 10.572 -4.101 1.00 77.25 81 PRO A C 1
ATOM 651 O O . PRO A 1 81 ? 5.179 9.745 -4.089 1.00 77.25 81 PRO A O 1
ATOM 654 N N . GLU A 1 82 ? 3.812 11.129 -2.972 1.00 79.31 82 GLU A N 1
ATOM 655 C CA . GLU A 1 82 ? 4.357 10.787 -1.655 1.00 79.31 82 GLU A CA 1
ATOM 656 C C . GLU A 1 82 ? 3.926 9.384 -1.223 1.00 79.31 82 GLU A C 1
ATOM 658 O O . GLU A 1 82 ? 4.757 8.600 -0.748 1.00 79.31 82 GLU A O 1
ATOM 663 N N . VAL A 1 83 ? 2.666 9.030 -1.480 1.00 86.00 83 VAL A N 1
ATOM 664 C CA . VAL A 1 83 ? 2.120 7.686 -1.237 1.00 86.00 83 VAL A CA 1
ATOM 665 C C . VAL A 1 83 ? 2.843 6.657 -2.100 1.00 86.00 83 VAL A C 1
ATOM 667 O O . VAL A 1 83 ? 3.293 5.621 -1.605 1.00 86.00 83 VAL A O 1
ATOM 670 N N . PHE A 1 84 ? 3.040 6.962 -3.384 1.00 80.44 84 PHE A N 1
ATOM 671 C CA . PHE A 1 84 ? 3.775 6.102 -4.305 1.00 80.44 84 PHE A CA 1
ATOM 672 C C . PHE A 1 84 ? 5.217 5.879 -3.841 1.00 80.44 84 PHE A C 1
ATOM 674 O O . PHE A 1 84 ? 5.720 4.751 -3.849 1.00 80.44 84 PHE A O 1
ATOM 681 N N . LYS A 1 85 ? 5.891 6.940 -3.387 1.00 77.69 85 LYS A N 1
ATOM 682 C CA . LYS A 1 85 ? 7.254 6.866 -2.854 1.00 77.69 85 LYS A CA 1
ATOM 683 C C . LYS A 1 85 ? 7.335 5.972 -1.618 1.00 77.69 85 LYS A C 1
ATOM 685 O O . LYS A 1 85 ? 8.266 5.167 -1.513 1.00 77.69 85 LYS A O 1
ATOM 690 N N . GLU A 1 86 ? 6.383 6.083 -0.697 1.00 85.44 86 GLU A N 1
ATOM 691 C CA . GLU A 1 86 ? 6.345 5.248 0.505 1.00 85.44 86 GLU A CA 1
ATOM 692 C C . GLU A 1 86 ? 6.012 3.784 0.167 1.00 85.44 86 GLU A C 1
ATOM 694 O O . GLU A 1 86 ? 6.681 2.870 0.657 1.00 85.44 86 GLU A O 1
ATOM 699 N N . MET A 1 87 ? 5.079 3.548 -0.762 1.00 85.31 87 MET A N 1
ATOM 700 C CA . MET A 1 87 ? 4.781 2.220 -1.307 1.00 85.31 87 MET A CA 1
ATOM 701 C C . MET A 1 87 ? 6.027 1.584 -1.938 1.00 85.31 87 MET A C 1
ATOM 703 O O . MET A 1 87 ? 6.379 0.445 -1.622 1.00 85.31 87 MET A O 1
ATOM 707 N N . MET A 1 88 ? 6.752 2.322 -2.784 1.00 76.81 88 MET A N 1
ATOM 708 C CA . MET A 1 88 ? 8.016 1.860 -3.361 1.00 76.81 88 MET A CA 1
ATOM 709 C C . MET A 1 88 ? 9.018 1.511 -2.266 1.00 76.81 88 MET A C 1
ATOM 711 O O . MET A 1 88 ? 9.607 0.428 -2.275 1.00 76.81 88 MET A O 1
ATOM 715 N N . ARG A 1 89 ? 9.186 2.386 -1.272 1.00 76.69 89 ARG A N 1
ATOM 716 C CA . ARG A 1 89 ? 10.077 2.127 -0.141 1.00 76.69 89 ARG A CA 1
ATOM 717 C C . ARG A 1 89 ? 9.722 0.828 0.577 1.00 76.69 89 ARG A C 1
ATOM 719 O O . ARG A 1 89 ? 10.637 0.058 0.898 1.00 76.69 89 ARG A O 1
ATOM 726 N N . PHE A 1 90 ? 8.437 0.555 0.785 1.00 81.94 90 PHE A N 1
ATOM 727 C CA . PHE A 1 90 ? 7.981 -0.710 1.345 1.00 81.94 90 PHE A CA 1
ATOM 728 C C . PHE A 1 90 ? 8.367 -1.892 0.455 1.00 81.94 90 PHE A C 1
ATOM 730 O O . PHE A 1 90 ? 8.960 -2.852 0.949 1.00 81.94 90 PHE A O 1
ATOM 737 N N . ILE A 1 91 ? 8.119 -1.818 -0.854 1.00 75.12 91 ILE A N 1
ATOM 738 C CA . ILE A 1 91 ? 8.474 -2.893 -1.792 1.00 75.12 91 ILE A CA 1
ATOM 739 C C . ILE A 1 91 ? 9.965 -3.238 -1.698 1.00 75.12 91 ILE A C 1
ATOM 741 O O . ILE A 1 91 ? 10.313 -4.422 -1.655 1.00 75.12 91 ILE A O 1
ATOM 745 N N . TYR A 1 92 ? 10.850 -2.243 -1.588 1.00 63.28 92 TYR A N 1
ATOM 746 C CA . TYR A 1 92 ? 12.296 -2.476 -1.489 1.00 63.28 92 TYR A CA 1
ATOM 747 C C . TYR A 1 92 ? 12.753 -2.941 -0.106 1.00 63.28 92 TYR A C 1
ATOM 749 O O . TYR A 1 92 ? 13.597 -3.831 0.007 1.00 63.28 92 TYR A O 1
ATOM 757 N N . THR A 1 93 ? 12.224 -2.339 0.956 1.00 75.50 93 THR A N 1
ATOM 758 C CA . THR A 1 93 ? 12.812 -2.459 2.301 1.00 75.50 93 THR A CA 1
ATOM 759 C C . THR A 1 93 ? 11.969 -3.276 3.276 1.00 75.50 93 THR A C 1
ATOM 761 O O . THR A 1 93 ? 12.462 -3.654 4.337 1.00 75.50 93 THR A O 1
ATOM 764 N N . GLY A 1 94 ? 10.714 -3.565 2.928 1.00 79.88 94 GLY A N 1
ATOM 765 C CA . GLY A 1 94 ? 9.705 -4.135 3.823 1.00 79.88 94 GLY A CA 1
ATOM 766 C C . GLY A 1 94 ? 9.236 -3.172 4.920 1.00 79.88 94 GLY A C 1
ATOM 767 O O . GLY A 1 94 ? 8.600 -3.620 5.875 1.00 79.88 94 GLY A O 1
ATOM 768 N N . LYS A 1 95 ? 9.587 -1.881 4.820 1.00 83.25 95 LYS A N 1
ATOM 769 C CA . LYS A 1 95 ? 9.326 -0.844 5.825 1.00 83.25 95 LYS A CA 1
ATOM 770 C C . LYS A 1 95 ? 8.622 0.360 5.201 1.00 83.25 95 LYS A C 1
ATOM 772 O O . LYS A 1 95 ? 8.993 0.772 4.105 1.00 83.25 95 LYS A O 1
ATOM 777 N N . ALA A 1 96 ? 7.697 0.945 5.957 1.00 92.81 96 ALA A N 1
ATOM 778 C CA . ALA A 1 96 ? 6.971 2.163 5.607 1.00 92.81 96 ALA A CA 1
ATOM 779 C C . ALA A 1 96 ? 6.917 3.119 6.823 1.00 92.81 96 ALA A C 1
ATOM 781 O O . ALA A 1 96 ? 5.906 3.185 7.514 1.00 92.81 96 ALA A O 1
ATOM 782 N N . PRO A 1 97 ? 8.022 3.788 7.199 1.00 92.62 97 PRO A N 1
ATOM 783 C CA . PRO A 1 97 ? 8.060 4.611 8.411 1.00 92.62 97 PRO A CA 1
ATOM 784 C C . PRO A 1 97 ? 7.220 5.897 8.356 1.00 92.62 97 PRO A C 1
ATOM 786 O O . PRO A 1 97 ? 7.092 6.542 9.390 1.00 92.62 97 PRO A O 1
ATOM 789 N N . ASN A 1 98 ? 6.681 6.296 7.200 1.00 93.50 98 ASN A N 1
ATOM 790 C CA . ASN A 1 98 ? 5.732 7.414 7.117 1.00 93.50 98 ASN A CA 1
ATOM 791 C C . ASN A 1 98 ? 4.267 6.960 7.046 1.00 93.50 98 ASN A C 1
ATOM 793 O O . ASN A 1 98 ? 3.398 7.813 6.891 1.00 93.50 98 ASN A O 1
ATOM 797 N N . LEU A 1 99 ? 3.995 5.655 7.167 1.00 96.94 99 LEU A N 1
ATOM 798 C CA . LEU A 1 99 ? 2.660 5.065 7.022 1.00 96.94 99 LEU A CA 1
ATOM 799 C C . LEU A 1 99 ? 1.600 5.773 7.869 1.00 96.94 99 LEU A C 1
ATOM 801 O O . LEU A 1 99 ? 0.562 6.133 7.335 1.00 96.94 99 LEU A O 1
ATOM 805 N N . GLU A 1 100 ? 1.890 6.057 9.141 1.00 95.00 100 GLU A N 1
ATOM 806 C CA . GLU A 1 100 ? 0.954 6.711 10.075 1.00 95.00 100 GLU A CA 1
ATOM 807 C C . GLU A 1 100 ? 0.398 8.052 9.567 1.00 95.00 100 GLU A C 1
ATOM 809 O O . GLU A 1 100 ? -0.669 8.485 9.982 1.00 95.00 100 GLU A O 1
ATOM 814 N N . LYS A 1 101 ? 1.115 8.736 8.666 1.00 95.75 101 LYS A N 1
ATOM 815 C CA . LYS A 1 101 ? 0.699 10.039 8.125 1.00 95.75 101 LYS A CA 1
ATOM 816 C C . LYS A 1 101 ? -0.239 9.934 6.923 1.00 95.75 101 LYS A C 1
ATOM 818 O O . LYS A 1 101 ? -0.795 10.947 6.520 1.00 95.75 101 LYS A O 1
ATOM 823 N N . MET A 1 102 ? -0.330 8.757 6.307 1.00 96.38 102 MET A N 1
ATOM 824 C CA . MET A 1 102 ? -0.975 8.541 5.005 1.00 96.38 102 MET A CA 1
ATOM 825 C C . MET A 1 102 ? -1.629 7.156 4.917 1.00 96.38 102 MET A C 1
ATOM 827 O O . MET A 1 102 ? -1.680 6.564 3.841 1.00 96.38 102 MET A O 1
ATOM 831 N N . ALA A 1 103 ? -2.044 6.593 6.054 1.00 97.38 103 ALA A N 1
ATOM 832 C CA . ALA A 1 103 ? -2.456 5.194 6.153 1.00 97.38 103 ALA A CA 1
ATOM 833 C C . ALA A 1 103 ? -3.669 4.876 5.266 1.00 97.38 103 ALA A C 1
ATOM 835 O O . ALA A 1 103 ? -3.741 3.793 4.696 1.00 97.38 103 ALA A O 1
ATOM 836 N N . ASP A 1 104 ? -4.574 5.836 5.094 1.00 96.88 104 ASP A N 1
ATOM 837 C CA . ASP A 1 104 ? -5.742 5.766 4.219 1.00 96.88 104 ASP A CA 1
ATOM 838 C C . ASP A 1 104 ? -5.370 5.633 2.734 1.00 96.88 104 ASP A C 1
ATOM 840 O O . ASP A 1 104 ? -5.743 4.672 2.060 1.00 96.88 104 ASP A O 1
ATOM 844 N N . ASN A 1 105 ? -4.560 6.559 2.227 1.00 96.12 105 ASN A N 1
ATOM 845 C CA . ASN A 1 105 ? -4.131 6.577 0.835 1.00 96.12 105 ASN A CA 1
ATOM 846 C C . ASN A 1 105 ? -3.158 5.428 0.537 1.00 96.12 105 ASN A C 1
ATOM 848 O O . ASN A 1 105 ? -3.163 4.854 -0.555 1.00 96.12 105 ASN A O 1
ATOM 852 N N . LEU A 1 106 ? -2.326 5.063 1.515 1.00 97.31 106 LEU A N 1
ATOM 853 C CA . LEU A 1 106 ? -1.401 3.944 1.393 1.00 97.31 106 LEU A CA 1
ATOM 854 C C . LEU A 1 106 ? -2.129 2.596 1.439 1.00 97.31 106 LEU A C 1
ATOM 856 O O . LEU A 1 106 ? -1.690 1.681 0.744 1.00 97.31 106 LEU A O 1
ATOM 860 N N . LEU A 1 107 ? -3.251 2.481 2.162 1.00 98.00 107 LEU A N 1
ATOM 861 C CA . LEU A 1 107 ? -4.145 1.319 2.099 1.00 98.00 107 LEU A CA 1
ATOM 862 C C . LEU A 1 107 ? -4.711 1.153 0.685 1.00 98.00 107 LEU A C 1
ATOM 864 O O . LEU A 1 107 ? -4.608 0.066 0.117 1.00 98.00 107 LEU A O 1
ATOM 868 N N . ALA A 1 108 ? -5.229 2.235 0.094 1.00 96.12 108 ALA A N 1
ATOM 869 C CA . ALA A 1 108 ? -5.761 2.228 -1.268 1.00 96.12 108 ALA A CA 1
ATOM 870 C C . ALA A 1 108 ? -4.708 1.779 -2.296 1.00 96.12 108 ALA A C 1
ATOM 872 O O . ALA A 1 108 ? -4.964 0.920 -3.144 1.00 96.12 108 ALA A O 1
ATOM 873 N N . ALA A 1 109 ? -3.488 2.314 -2.191 1.00 91.94 109 ALA A N 1
ATOM 874 C CA . ALA A 1 109 ? -2.374 1.899 -3.035 1.00 91.94 109 ALA A CA 1
ATOM 875 C C . ALA A 1 109 ? -1.976 0.433 -2.776 1.00 91.94 109 ALA A C 1
ATOM 877 O O . ALA A 1 109 ? -1.750 -0.326 -3.718 1.00 91.94 109 ALA A O 1
ATOM 878 N N . ALA A 1 110 ? -1.907 0.002 -1.516 1.00 94.88 110 ALA A N 1
ATOM 879 C CA . ALA A 1 110 ? -1.544 -1.368 -1.173 1.00 94.88 110 ALA A CA 1
ATOM 880 C C . ALA A 1 110 ? -2.539 -2.387 -1.740 1.00 94.88 110 ALA A C 1
ATOM 882 O O . ALA A 1 110 ? -2.108 -3.399 -2.290 1.00 94.88 110 ALA A O 1
ATOM 883 N N . ASP A 1 111 ? -3.837 -2.102 -1.660 1.00 95.25 111 ASP A N 1
ATOM 884 C CA . ASP A 1 111 ? -4.889 -2.928 -2.250 1.00 95.25 111 ASP A CA 1
ATOM 885 C C . ASP A 1 111 ? -4.763 -2.978 -3.780 1.00 95.25 111 ASP A C 1
ATOM 887 O O . ASP A 1 111 ? -4.607 -4.055 -4.362 1.00 95.25 111 ASP A O 1
ATOM 891 N N . LYS A 1 112 ? -4.663 -1.808 -4.432 1.00 89.56 112 LYS A N 1
ATOM 892 C CA . LYS A 1 112 ? -4.521 -1.701 -5.893 1.00 89.56 112 LYS A CA 1
ATOM 893 C C . LYS A 1 112 ? -3.334 -2.498 -6.440 1.00 89.56 112 LYS A C 1
ATOM 895 O O . LYS A 1 112 ? -3.448 -3.126 -7.490 1.00 89.56 112 LYS A O 1
ATOM 900 N N . TYR A 1 113 ? -2.183 -2.452 -5.767 1.00 85.44 113 TYR A N 1
ATOM 901 C CA . TYR A 1 113 ? -0.963 -3.141 -6.203 1.00 85.44 113 TYR A CA 1
ATOM 902 C C . TYR A 1 113 ? -0.787 -4.528 -5.563 1.00 85.44 113 TYR A C 1
ATOM 904 O O . TYR A 1 113 ? 0.280 -5.134 -5.716 1.00 85.44 113 TYR A O 1
ATOM 912 N N . ALA A 1 114 ? -1.816 -5.049 -4.886 1.00 90.62 114 ALA A N 1
ATOM 913 C CA . ALA A 1 114 ? -1.832 -6.356 -4.230 1.00 90.62 114 ALA A CA 1
ATOM 914 C C . ALA A 1 114 ? -0.634 -6.578 -3.278 1.00 90.62 114 ALA A C 1
ATOM 916 O O . ALA A 1 114 ? 0.045 -7.608 -3.305 1.00 90.62 114 ALA A O 1
ATOM 917 N N . LEU A 1 115 ? -0.349 -5.576 -2.444 1.00 90.81 115 LEU A N 1
ATOM 918 C CA . LEU A 1 115 ? 0.710 -5.568 -1.435 1.00 90.81 115 LEU A CA 1
ATOM 919 C C . LEU A 1 115 ? 0.151 -5.956 -0.059 1.00 90.81 115 LEU A C 1
ATOM 921 O O . LEU A 1 115 ? 0.134 -5.145 0.865 1.00 90.81 115 LEU A O 1
ATOM 925 N N . GLU A 1 116 ? -0.254 -7.215 0.097 1.00 93.56 116 GLU A N 1
ATOM 926 C CA . GLU A 1 116 ? -1.022 -7.693 1.260 1.00 93.56 116 GLU A CA 1
ATOM 927 C C . GLU A 1 116 ? -0.409 -7.322 2.620 1.00 93.56 116 GLU A C 1
ATOM 929 O O . GLU A 1 116 ? -1.078 -6.824 3.517 1.00 93.56 116 GLU A O 1
ATOM 934 N N . ARG A 1 117 ? 0.910 -7.478 2.778 1.00 94.56 117 ARG A N 1
ATOM 935 C CA . ARG A 1 117 ? 1.571 -7.130 4.045 1.00 94.56 117 ARG A CA 1
ATOM 936 C C . ARG A 1 117 ? 1.551 -5.623 4.334 1.00 94.56 117 ARG A C 1
ATOM 938 O O . ARG A 1 117 ? 1.523 -5.245 5.498 1.00 94.56 117 ARG A O 1
ATOM 945 N N . LEU A 1 118 ? 1.615 -4.772 3.309 1.00 95.50 118 LEU A N 1
ATOM 946 C CA . LEU A 1 118 ? 1.489 -3.324 3.500 1.00 95.50 118 LEU A CA 1
ATOM 947 C C . LEU A 1 118 ? 0.050 -2.955 3.851 1.00 95.50 118 LEU A C 1
ATOM 949 O O . LEU A 1 118 ? -0.153 -2.105 4.710 1.00 95.50 118 LEU A O 1
ATOM 953 N N . LYS A 1 119 ? -0.917 -3.630 3.223 1.00 97.06 119 LYS A N 1
ATOM 954 C CA . LYS A 1 119 ? -2.345 -3.473 3.489 1.00 97.06 119 LYS A CA 1
ATOM 955 C C . LYS A 1 119 ? -2.651 -3.727 4.966 1.00 97.06 119 LYS A C 1
ATOM 957 O O . LYS A 1 119 ? -3.100 -2.810 5.640 1.00 97.06 119 LYS A O 1
ATOM 962 N N . VAL A 1 120 ? -2.223 -4.874 5.503 1.00 96.88 120 VAL A N 1
ATOM 963 C CA . VAL A 1 120 ? -2.372 -5.209 6.934 1.00 96.88 120 VAL A CA 1
ATOM 964 C C . VAL A 1 120 ? -1.714 -4.169 7.848 1.00 96.88 120 VAL A C 1
ATOM 966 O O . VAL A 1 120 ? -2.306 -3.768 8.843 1.00 96.88 120 VAL A O 1
ATOM 969 N N . MET A 1 121 ? -0.521 -3.667 7.509 1.00 97.50 121 MET A N 1
ATOM 970 C CA . MET A 1 121 ? 0.117 -2.604 8.302 1.00 97.50 121 MET A CA 1
ATOM 971 C C . MET A 1 121 ? -0.699 -1.300 8.306 1.00 97.50 121 MET A C 1
ATOM 973 O O . MET A 1 121 ? -0.717 -0.594 9.311 1.00 97.50 121 MET A O 1
ATOM 977 N N . CYS A 1 122 ? -1.362 -0.964 7.194 1.00 98.06 122 CYS A N 1
ATOM 978 C CA . CYS A 1 122 ? -2.254 0.195 7.129 1.00 98.06 122 CYS A CA 1
ATOM 979 C C . CYS A 1 122 ? -3.526 -0.047 7.953 1.00 98.06 122 CYS A C 1
ATOM 981 O O . CYS A 1 122 ? -3.961 0.851 8.670 1.00 98.06 122 CYS A O 1
ATOM 983 N N . GLU A 1 123 ? -4.080 -1.263 7.908 1.00 97.69 123 GLU A N 1
ATOM 984 C CA . GLU A 1 123 ? -5.222 -1.672 8.734 1.00 97.69 123 GLU A CA 1
ATOM 985 C C . GLU A 1 123 ? -4.921 -1.539 10.232 1.00 97.69 123 GLU A C 1
ATOM 987 O O . GLU A 1 123 ? -5.716 -0.960 10.966 1.00 97.69 123 GLU A O 1
ATOM 992 N N . GLU A 1 124 ? -3.756 -2.002 10.690 1.00 96.88 124 GLU A N 1
ATOM 993 C CA . GLU A 1 124 ? -3.326 -1.881 12.091 1.00 96.88 124 GLU A CA 1
ATOM 994 C C . GLU A 1 124 ? -3.219 -0.415 12.549 1.00 96.88 124 GLU A C 1
ATOM 996 O O . GLU A 1 124 ? -3.683 -0.065 13.642 1.00 96.88 124 GLU A O 1
ATOM 1001 N N . ALA A 1 125 ? -2.646 0.457 11.714 1.00 97.00 125 ALA A N 1
ATOM 1002 C CA . ALA A 1 125 ? -2.503 1.882 12.015 1.00 97.00 125 ALA A CA 1
ATOM 1003 C C . ALA A 1 125 ? -3.857 2.607 12.062 1.00 97.00 125 ALA A C 1
ATOM 1005 O O . ALA A 1 125 ? -4.126 3.374 12.988 1.00 97.00 125 ALA A O 1
ATOM 1006 N N . LEU A 1 126 ? -4.744 2.333 11.099 1.00 97.38 126 LEU A N 1
ATOM 1007 C CA . LEU A 1 126 ? -6.095 2.902 11.072 1.00 97.38 126 LEU A CA 1
ATOM 1008 C C . LEU A 1 126 ? -6.928 2.399 12.255 1.00 97.38 126 LEU A C 1
ATOM 1010 O O . LEU A 1 126 ? -7.588 3.191 12.923 1.00 97.38 126 LEU A O 1
ATOM 1014 N N . CYS A 1 127 ? -6.830 1.107 12.576 1.00 96.06 127 CYS A N 1
ATOM 1015 C CA . CYS A 1 127 ? -7.507 0.513 13.722 1.00 96.06 127 CYS A CA 1
ATOM 1016 C C . CYS A 1 127 ? -7.052 1.137 15.049 1.00 96.06 127 CYS A C 1
ATOM 1018 O O . CYS A 1 127 ? -7.872 1.372 15.935 1.00 96.06 127 CYS A O 1
ATOM 1020 N N . SER A 1 128 ? -5.757 1.429 15.195 1.00 95.44 128 SER A N 1
ATOM 1021 C CA . SER A 1 128 ? -5.204 2.046 16.411 1.00 95.44 128 SER A CA 1
ATOM 1022 C C . SER A 1 128 ? -5.685 3.484 16.632 1.00 95.44 128 SER A C 1
ATOM 1024 O O . SER A 1 128 ? -5.652 3.973 17.760 1.00 95.44 128 SER A O 1
ATOM 1026 N N . ASN A 1 129 ? -6.152 4.147 15.571 1.00 93.81 129 ASN A N 1
ATOM 1027 C CA . ASN A 1 129 ? -6.665 5.515 15.590 1.00 93.81 129 ASN A CA 1
ATOM 1028 C C . ASN A 1 129 ? -8.202 5.583 15.475 1.00 93.81 129 ASN A C 1
ATOM 1030 O O . ASN A 1 129 ? -8.746 6.667 15.255 1.00 93.81 129 ASN A O 1
ATOM 1034 N N . LEU A 1 130 ? -8.909 4.454 15.619 1.00 95.31 130 LEU A N 1
ATOM 1035 C CA . LEU A 1 130 ? -10.373 4.419 15.610 1.00 95.31 130 LEU A CA 1
ATOM 1036 C C . LEU A 1 130 ? -10.958 5.279 16.736 1.00 95.31 130 LEU A C 1
ATOM 1038 O O . LEU A 1 130 ? -10.578 5.170 17.904 1.00 95.31 130 LEU A O 1
ATOM 1042 N N . SER A 1 131 ? -11.934 6.102 16.378 1.00 96.06 131 SER A N 1
ATOM 1043 C CA . SER A 1 131 ? -12.670 6.969 17.284 1.00 96.06 131 SER A CA 1
ATOM 1044 C C . SER A 1 131 ? -14.140 7.045 16.877 1.00 96.06 131 SER A C 1
ATOM 1046 O O . SER A 1 131 ? -14.532 6.644 15.781 1.00 96.06 131 SER A O 1
ATOM 1048 N N . VAL A 1 132 ? -14.980 7.571 17.767 1.00 95.88 132 VAL A N 1
ATOM 1049 C CA . VAL A 1 132 ? -16.413 7.744 17.482 1.00 95.88 132 VAL A CA 1
ATOM 1050 C C . VAL A 1 132 ? -16.630 8.689 16.297 1.00 95.88 132 VAL A C 1
ATOM 1052 O O . VAL A 1 132 ? -17.575 8.520 15.533 1.00 95.88 132 VAL A O 1
ATOM 1055 N N . GLU A 1 133 ? -15.736 9.659 16.125 1.00 96.50 133 GLU A N 1
ATOM 1056 C CA . GLU A 1 133 ? -15.806 10.671 15.077 1.00 96.50 133 GLU A CA 1
ATOM 1057 C C . GLU A 1 133 ? -15.422 10.130 13.697 1.00 96.50 133 GLU A C 1
ATOM 1059 O O . GLU A 1 133 ? -15.938 10.633 12.705 1.00 96.50 133 GLU A O 1
ATOM 1064 N N . ASN A 1 134 ? -14.532 9.131 13.617 1.00 96.44 134 ASN A N 1
ATOM 1065 C CA . ASN A 1 134 ? -13.977 8.657 12.343 1.00 96.44 134 ASN A CA 1
ATOM 1066 C C . ASN A 1 134 ? -14.397 7.231 11.949 1.00 96.44 134 ASN A C 1
ATOM 1068 O O . ASN A 1 134 ? -14.171 6.831 10.808 1.00 96.44 134 ASN A O 1
ATOM 1072 N N . VAL A 1 135 ? -15.011 6.452 12.850 1.00 96.69 135 VAL A N 1
ATOM 1073 C CA . VAL A 1 135 ? -15.274 5.021 12.613 1.00 96.69 135 VAL A CA 1
ATOM 1074 C C . VAL A 1 135 ? -16.165 4.759 11.396 1.00 96.69 135 VAL A C 1
ATOM 1076 O O . VAL A 1 135 ? -15.969 3.761 10.707 1.00 96.69 135 VAL A O 1
ATOM 1079 N N . ALA A 1 136 ? -17.109 5.654 11.092 1.00 96.25 136 ALA A N 1
ATOM 1080 C CA . ALA A 1 136 ? -17.961 5.524 9.912 1.00 96.25 136 ALA A CA 1
ATOM 1081 C C . ALA A 1 136 ? -17.151 5.658 8.611 1.00 96.25 136 ALA A C 1
ATOM 1083 O O . ALA A 1 136 ? -17.276 4.817 7.720 1.00 96.25 136 ALA A O 1
ATOM 1084 N N . ASP A 1 137 ? -16.274 6.662 8.533 1.00 96.69 137 ASP A N 1
ATOM 1085 C CA . ASP A 1 137 ? -15.405 6.882 7.373 1.00 96.69 137 ASP A CA 1
ATOM 1086 C C . ASP A 1 137 ? -14.387 5.746 7.224 1.00 96.69 137 ASP A C 1
ATOM 1088 O O . ASP A 1 137 ? -14.173 5.242 6.121 1.00 96.69 137 ASP A O 1
ATOM 1092 N N . ILE A 1 138 ? -13.814 5.278 8.340 1.00 97.00 138 ILE A N 1
ATOM 1093 C CA . ILE A 1 138 ? -12.888 4.137 8.347 1.00 97.00 138 ILE A CA 1
ATOM 1094 C C . ILE A 1 138 ? -13.589 2.855 7.886 1.00 97.00 138 ILE A C 1
ATOM 1096 O O . ILE A 1 138 ? -12.997 2.078 7.139 1.00 97.00 138 ILE A O 1
ATOM 1100 N N . LEU A 1 139 ? -14.848 2.630 8.271 1.00 97.12 139 LEU A N 1
ATOM 1101 C CA . LEU A 1 139 ? -15.614 1.468 7.822 1.00 97.12 139 LEU A CA 1
ATOM 1102 C C . LEU A 1 139 ? -15.868 1.497 6.307 1.00 97.12 139 LEU A C 1
ATOM 1104 O O . LEU A 1 139 ? -15.707 0.472 5.645 1.00 97.12 139 LEU A O 1
ATOM 1108 N N . ILE A 1 140 ? -16.230 2.662 5.758 1.00 97.25 140 ILE A N 1
ATOM 1109 C CA . ILE A 1 140 ? -16.419 2.851 4.310 1.00 97.25 140 ILE A CA 1
ATOM 1110 C C . ILE A 1 140 ? -15.104 2.603 3.569 1.00 97.25 140 ILE A C 1
ATOM 1112 O O . ILE A 1 140 ? -15.079 1.864 2.587 1.00 97.25 140 ILE A O 1
ATOM 1116 N N . LEU A 1 141 ? -14.007 3.187 4.055 1.00 96.88 141 LEU A N 1
ATOM 1117 C CA . LEU A 1 141 ? -12.671 3.000 3.494 1.00 96.88 141 LEU A CA 1
ATOM 1118 C C . LEU A 1 141 ? -12.256 1.520 3.509 1.00 96.88 141 LEU A C 1
ATOM 1120 O O . LEU A 1 141 ? -11.714 1.015 2.526 1.00 96.88 141 LEU A O 1
ATOM 1124 N N . ALA A 1 142 ? -12.525 0.822 4.615 1.00 97.06 142 ALA A N 1
ATOM 1125 C CA . ALA A 1 142 ? -12.187 -0.583 4.768 1.00 97.06 142 ALA A CA 1
ATOM 1126 C C . ALA A 1 142 ? -12.972 -1.472 3.796 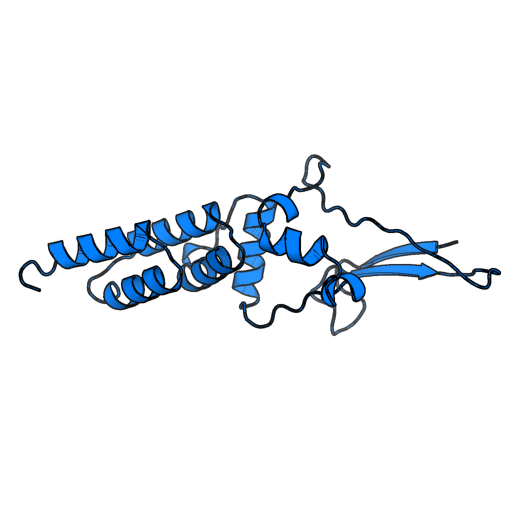1.00 97.06 142 ALA A C 1
ATOM 1128 O O . ALA A 1 142 ? -12.391 -2.362 3.180 1.00 97.06 142 ALA A O 1
ATOM 1129 N N . ASP A 1 143 ? -14.268 -1.214 3.615 1.00 96.38 143 ASP A N 1
ATOM 1130 C CA . ASP A 1 143 ? -15.088 -1.922 2.628 1.00 96.38 143 ASP A CA 1
ATOM 1131 C C . ASP A 1 143 ? -14.605 -1.655 1.194 1.00 96.38 143 ASP A C 1
ATOM 1133 O O . ASP A 1 143 ? -14.379 -2.594 0.429 1.00 96.38 143 ASP A O 1
ATOM 1137 N N . LEU A 1 144 ? -14.348 -0.384 0.860 1.00 96.75 144 LEU A N 1
ATOM 1138 C CA . LEU A 1 144 ? -13.899 0.041 -0.468 1.00 96.75 144 LEU A CA 1
ATOM 1139 C C . LEU A 1 144 ? -12.594 -0.641 -0.900 1.00 96.75 144 LEU A C 1
ATOM 1141 O O . LEU A 1 144 ? -12.441 -0.998 -2.067 1.00 96.75 144 LEU A O 1
ATOM 1145 N N . HIS A 1 145 ? -11.664 -0.827 0.036 1.00 96.62 145 HIS A N 1
ATOM 1146 C CA . HIS A 1 145 ? -10.355 -1.428 -0.221 1.00 96.62 145 HIS A CA 1
ATOM 1147 C C . HIS A 1 145 ? -10.256 -2.877 0.252 1.00 96.62 145 HIS A C 1
ATOM 1149 O O . HIS A 1 145 ? -9.154 -3.374 0.470 1.00 96.62 145 HIS A O 1
ATOM 1155 N N . SER A 1 146 ? -11.390 -3.567 0.435 1.00 94.88 146 SER A N 1
ATOM 1156 C CA . SER A 1 146 ? -11.443 -4.985 0.832 1.00 94.88 146 SER A CA 1
ATOM 1157 C C . SER A 1 146 ? -10.538 -5.307 2.037 1.00 94.88 146 SER A C 1
ATOM 1159 O O . SER A 1 146 ? -9.798 -6.293 2.033 1.00 94.88 146 SER A O 1
ATOM 1161 N N . ALA A 1 147 ? -10.496 -4.411 3.022 1.00 95.88 147 ALA A N 1
ATOM 1162 C CA . ALA A 1 147 ? -9.670 -4.483 4.223 1.00 95.88 147 ALA A CA 1
ATOM 1163 C C . ALA A 1 147 ? -10.469 -5.145 5.356 1.00 95.88 147 ALA A C 1
ATOM 1165 O O . ALA A 1 147 ? -11.026 -4.490 6.240 1.00 95.88 147 ALA A O 1
ATOM 1166 N N . GLU A 1 148 ? -10.597 -6.469 5.271 1.00 93.94 148 GLU A N 1
ATOM 1167 C CA . GLU A 1 148 ? -11.523 -7.247 6.100 1.00 93.94 148 GLU A CA 1
ATOM 1168 C C . GLU A 1 148 ? -11.218 -7.176 7.603 1.00 93.94 148 GLU A C 1
ATOM 1170 O O . GLU A 1 148 ? -12.145 -7.193 8.417 1.00 93.94 148 GLU A O 1
ATOM 1175 N N . GLN A 1 149 ? -9.943 -7.070 8.003 1.00 93.75 149 GLN A N 1
ATOM 1176 C CA . GLN A 1 149 ? -9.600 -7.001 9.427 1.00 93.75 149 GLN A CA 1
ATOM 1177 C C . GLN A 1 149 ? -10.008 -5.645 9.996 1.00 93.75 149 GLN A C 1
ATOM 1179 O O . GLN A 1 149 ? -10.674 -5.590 11.030 1.00 93.75 149 GLN A O 1
ATOM 1184 N N . LEU A 1 150 ? -9.678 -4.558 9.297 1.00 97.19 150 LEU A N 1
ATOM 1185 C CA . LEU A 1 150 ? -10.083 -3.207 9.675 1.00 97.19 150 LEU A CA 1
ATOM 1186 C C . LEU A 1 150 ? -11.607 -3.061 9.710 1.00 97.19 150 LEU A C 1
ATOM 1188 O O . LEU A 1 150 ? -12.147 -2.490 10.657 1.00 97.19 150 LEU A O 1
ATOM 1192 N N . LYS A 1 151 ? -12.305 -3.632 8.724 1.00 97.38 151 LYS A N 1
ATOM 1193 C CA . LYS A 1 151 ? -13.770 -3.643 8.662 1.00 97.38 151 LYS A CA 1
ATOM 1194 C C . LYS A 1 151 ? -14.379 -4.337 9.881 1.00 97.38 151 LYS A C 1
ATOM 1196 O O . LYS A 1 151 ? -15.274 -3.781 10.516 1.00 97.38 151 LYS A O 1
ATOM 1201 N N . ALA A 1 152 ? -13.874 -5.517 10.243 1.00 96.56 152 ALA A N 1
ATOM 1202 C CA . ALA A 1 152 ? -14.335 -6.241 11.424 1.00 96.56 152 ALA A CA 1
ATOM 1203 C C . ALA A 1 152 ? -14.090 -5.445 12.718 1.00 96.56 152 ALA A C 1
ATOM 1205 O O . ALA A 1 152 ? -14.991 -5.330 13.547 1.00 96.56 152 ALA A O 1
ATOM 1206 N N . GLN A 1 153 ? -12.907 -4.838 12.868 1.00 96.19 153 GLN A N 1
ATOM 1207 C CA . GLN A 1 153 ? -12.572 -4.015 14.036 1.00 96.19 153 GLN A CA 1
ATOM 1208 C C . GLN A 1 153 ? -13.447 -2.758 14.142 1.00 96.19 153 GLN A C 1
ATOM 1210 O O . GLN A 1 153 ? -13.880 -2.404 15.238 1.00 96.19 153 GLN A O 1
ATOM 1215 N N . ALA A 1 154 ? -13.756 -2.105 13.019 1.00 96.56 154 ALA A N 1
ATOM 1216 C CA . ALA A 1 154 ? -14.648 -0.950 12.991 1.00 96.56 154 ALA A CA 1
ATOM 1217 C C . ALA A 1 154 ? -16.084 -1.325 13.404 1.00 96.56 154 ALA A C 1
ATOM 1219 O O . ALA A 1 154 ? -16.688 -0.627 14.218 1.00 96.56 154 ALA A O 1
ATOM 1220 N N . ILE A 1 155 ? -16.615 -2.456 12.920 1.00 95.62 155 ILE A N 1
ATOM 1221 C CA . ILE A 1 155 ? -17.936 -2.969 13.330 1.00 95.62 155 ILE A CA 1
ATOM 1222 C C . ILE A 1 155 ? -17.954 -3.294 14.829 1.00 95.62 155 ILE A C 1
ATOM 1224 O O . ILE A 1 155 ? -18.870 -2.883 15.544 1.00 95.62 155 ILE A O 1
ATOM 1228 N N . ASP A 1 156 ? -16.928 -3.983 15.330 1.00 95.62 156 ASP A N 1
ATOM 1229 C CA . ASP A 1 156 ? -16.792 -4.286 16.756 1.00 95.62 156 ASP A CA 1
ATOM 1230 C C . ASP A 1 156 ? -16.727 -3.013 17.611 1.00 95.62 156 ASP A C 1
ATOM 1232 O O . ASP A 1 156 ? -17.316 -2.958 18.695 1.00 95.62 156 ASP A O 1
ATOM 1236 N N . PHE A 1 157 ? -16.036 -1.976 17.132 1.00 95.44 157 PHE A N 1
ATOM 1237 C CA . PHE A 1 157 ? -15.975 -0.681 17.801 1.00 95.44 157 PHE A CA 1
ATOM 1238 C C . PHE A 1 157 ? -17.356 -0.014 17.867 1.00 95.44 157 PHE A C 1
ATOM 1240 O O . PHE A 1 157 ? -17.760 0.434 18.944 1.00 95.44 157 PHE A O 1
ATOM 1247 N N . ILE A 1 158 ? -18.106 -0.004 16.757 1.00 94.19 158 ILE A N 1
ATOM 1248 C CA . ILE A 1 158 ? -19.474 0.537 16.697 1.00 94.19 158 ILE A CA 1
ATOM 1249 C C . ILE A 1 158 ? -20.374 -0.189 17.697 1.00 94.19 158 ILE A C 1
ATOM 1251 O O . ILE A 1 158 ? -21.000 0.466 18.525 1.00 94.19 158 ILE A O 1
ATOM 1255 N N . ASN A 1 159 ? -20.374 -1.523 17.698 1.00 92.88 159 ASN A N 1
ATOM 1256 C CA . ASN A 1 159 ? -21.217 -2.320 18.595 1.00 92.88 159 ASN A CA 1
ATOM 1257 C C . ASN A 1 159 ? -20.928 -2.051 20.083 1.00 92.88 159 ASN A C 1
ATOM 1259 O O . ASN A 1 159 ? -21.829 -2.119 20.919 1.00 92.88 159 ASN A O 1
ATOM 1263 N N . ARG A 1 160 ? -19.672 -1.743 20.437 1.00 92.25 160 ARG A N 1
ATOM 1264 C CA . ARG A 1 160 ? -19.282 -1.424 21.821 1.00 92.25 160 ARG A CA 1
ATOM 1265 C C . ARG A 1 160 ? -19.683 -0.012 22.242 1.00 92.25 160 ARG A C 1
ATOM 1267 O O . ARG A 1 160 ? -20.083 0.172 23.388 1.00 92.25 160 ARG A O 1
ATOM 1274 N N . GLN A 1 161 ? -19.549 0.972 21.353 1.00 88.81 161 GLN A N 1
ATOM 1275 C CA . GLN A 1 161 ? -19.886 2.372 21.649 1.00 88.81 161 GLN A CA 1
ATOM 1276 C C . GLN A 1 161 ? -21.389 2.654 21.516 1.00 88.81 161 GLN A C 1
ATOM 1278 O O . GLN A 1 161 ? -21.923 3.516 22.213 1.00 88.81 161 GLN A O 1
ATOM 1283 N N . PHE A 1 162 ? -22.080 1.896 20.663 1.00 83.19 162 PHE A N 1
ATOM 1284 C CA . PHE A 1 162 ? -23.488 2.071 20.324 1.00 83.19 162 PHE A CA 1
ATOM 1285 C C . PHE A 1 162 ? -24.264 0.748 20.423 1.00 83.19 162 PHE A C 1
ATOM 1287 O O . PHE A 1 162 ? -24.767 0.253 19.420 1.00 83.19 162 PHE A O 1
ATOM 1294 N N . PRO A 1 163 ? -24.440 0.180 21.628 1.00 72.69 163 PRO A N 1
ATOM 1295 C CA . PRO A 1 163 ? -25.094 -1.122 21.822 1.00 72.69 163 PRO A CA 1
ATOM 1296 C C . PRO A 1 163 ? -26.595 -1.166 21.458 1.00 72.69 163 PRO A C 1
ATOM 1298 O O . PRO A 1 163 ? -27.244 -2.188 21.667 1.00 72.69 163 PRO A O 1
ATOM 1301 N N . TYR A 1 164 ? -27.155 -0.062 20.955 1.00 73.19 164 TYR A N 1
ATOM 1302 C CA . TYR A 1 164 ? -28.562 0.087 20.568 1.00 73.19 164 TYR A CA 1
ATOM 1303 C C . TYR A 1 164 ? -28.749 0.551 19.113 1.00 73.19 164 TYR A C 1
ATOM 1305 O O . TYR A 1 164 ? -29.867 0.916 18.745 1.00 73.19 164 TYR A O 1
ATOM 1313 N N . VAL A 1 165 ? -27.670 0.595 18.324 1.00 58.09 165 VAL A N 1
ATOM 1314 C CA . VAL A 1 165 ? -27.716 0.802 16.867 1.00 58.09 165 VAL A CA 1
ATOM 1315 C C . VAL A 1 165 ? -27.672 -0.553 16.176 1.00 58.09 165 VAL A C 1
ATOM 1317 O O . VAL A 1 165 ? -26.932 -1.431 16.669 1.00 58.09 165 VAL A O 1
#